Protein AF-A0AAQ0Q9C6-F1 (afdb_monomer)

Nearest PDB structures (foldseek):
  4pq0-assembly1_A  TM=5.928E-01  e=5.538E-03  Saccharomyces cerevisiae S288C
  4khb-assembly2_C  TM=6.464E-01  e=6.681E-02  Thermochaetoides thermophila DSM 1495
  7nky-assembly1_O  TM=5.180E-01  e=1.709E-02  Saccharomyces cerevisiae
  3f5r-assembly1_A-2  TM=4.781E-01  e=3.280E-02  Saccharomyces cerevisiae
  2hth-assembly1_B  TM=5.155E-01  e=1.626E-01  Homo sapiens

Radius of gyration: 22.1 Å; Cα contacts (8 Å, |Δi|>4): 222; chains: 1; bounding box: 61×38×55 Å

Structure (mmCIF, N/CA/C/O backbone):
data_AF-A0AAQ0Q9C6-F1
#
_entry.id   AF-A0AAQ0Q9C6-F1
#
loop_
_atom_site.group_PDB
_atom_site.id
_atom_site.type_symbol
_atom_site.label_atom_id
_atom_site.label_alt_id
_atom_site.label_comp_id
_atom_site.label_asym_id
_atom_site.label_entity_id
_atom_site.label_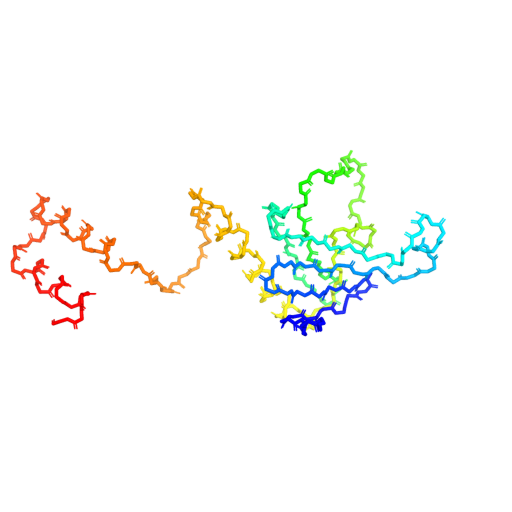seq_id
_atom_site.pdbx_PDB_ins_code
_atom_site.Cartn_x
_atom_site.Cartn_y
_atom_site.Cartn_z
_atom_site.occupancy
_atom_site.B_iso_or_equiv
_atom_site.auth_seq_id
_atom_site.auth_comp_id
_atom_site.auth_asym_id
_atom_site.auth_atom_id
_atom_site.pdbx_PDB_model_num
ATOM 1 N N . MET A 1 1 ? -4.768 -14.466 -21.907 1.00 42.50 1 MET A N 1
ATOM 2 C CA . MET A 1 1 ? -4.966 -13.003 -21.839 1.00 42.50 1 MET A CA 1
ATOM 3 C C . MET A 1 1 ? -4.543 -12.591 -20.440 1.00 42.50 1 MET A C 1
ATOM 5 O O . MET A 1 1 ? -5.086 -13.162 -19.502 1.00 42.50 1 MET A O 1
ATOM 9 N N . ALA A 1 2 ? -3.524 -11.745 -20.276 1.00 54.38 2 ALA A N 1
ATOM 10 C CA . ALA A 1 2 ? -3.176 -11.245 -18.945 1.00 54.38 2 ALA A CA 1
ATOM 11 C C . ALA A 1 2 ? -4.320 -10.334 -18.479 1.00 54.38 2 ALA A C 1
ATOM 13 O O . ALA A 1 2 ? -4.695 -9.415 -19.199 1.00 54.38 2 ALA A O 1
ATOM 14 N N . SER A 1 3 ? -4.937 -10.660 -17.347 1.00 72.31 3 SER A N 1
ATOM 15 C CA . SER A 1 3 ? -5.976 -9.836 -16.724 1.00 72.31 3 SER A CA 1
ATOM 16 C C . SER A 1 3 ? -5.392 -8.495 -16.295 1.00 72.31 3 SER A C 1
ATOM 18 O O . SER A 1 3 ? -4.261 -8.483 -15.818 1.00 72.31 3 SER A O 1
ATOM 20 N N . ASP A 1 4 ? -6.151 -7.405 -16.402 1.00 86.44 4 ASP A N 1
ATOM 21 C CA . ASP A 1 4 ? -5.728 -6.100 -15.889 1.00 86.44 4 ASP A CA 1
ATOM 22 C C . ASP A 1 4 ? -5.482 -6.135 -14.368 1.00 86.44 4 ASP A C 1
ATOM 24 O O . ASP A 1 4 ? -6.159 -6.874 -13.638 1.00 86.44 4 ASP A O 1
ATOM 28 N N . PRO A 1 5 ? -4.512 -5.355 -13.861 1.00 91.88 5 PRO A N 1
ATOM 29 C CA . PRO A 1 5 ? -4.274 -5.262 -12.430 1.00 91.88 5 PRO A CA 1
ATOM 30 C C . PRO A 1 5 ? -5.429 -4.541 -11.725 1.00 91.88 5 PRO A C 1
ATOM 32 O O . PRO A 1 5 ? -5.923 -3.516 -12.189 1.00 91.88 5 PRO A O 1
ATOM 35 N N . ILE A 1 6 ? -5.807 -5.046 -10.549 1.00 94.31 6 ILE A N 1
ATOM 36 C CA . ILE A 1 6 ? -6.802 -4.431 -9.655 1.00 94.31 6 ILE A CA 1
ATOM 37 C C . ILE A 1 6 ? -6.265 -3.099 -9.126 1.00 94.31 6 ILE A C 1
ATOM 39 O O . ILE A 1 6 ? -6.985 -2.105 -9.055 1.00 94.31 6 ILE A O 1
ATOM 43 N N . PHE A 1 7 ? -4.978 -3.080 -8.773 1.00 95.31 7 PHE A N 1
ATOM 44 C CA . PHE A 1 7 ? -4.268 -1.867 -8.394 1.00 95.31 7 PHE A CA 1
ATOM 45 C C . PHE A 1 7 ? -2.944 -1.773 -9.131 1.00 95.31 7 PHE A C 1
ATOM 47 O O . PHE A 1 7 ? -2.233 -2.766 -9.299 1.00 95.31 7 PHE A O 1
ATOM 54 N N . PHE A 1 8 ? -2.580 -0.549 -9.495 1.00 95.12 8 PHE A N 1
ATOM 55 C CA . PHE A 1 8 ? -1.287 -0.250 -10.079 1.00 95.12 8 PHE A CA 1
ATOM 56 C C . PHE A 1 8 ? -0.650 0.938 -9.366 1.00 95.12 8 PHE A C 1
ATOM 58 O O . PHE A 1 8 ? -1.240 2.013 -9.276 1.00 95.12 8 PHE A O 1
ATOM 65 N N . LEU A 1 9 ? 0.571 0.748 -8.872 1.00 94.62 9 LEU A N 1
ATOM 66 C CA . LEU A 1 9 ? 1.339 1.764 -8.169 1.00 94.62 9 LEU A CA 1
ATOM 67 C C . LEU A 1 9 ? 2.662 2.005 -8.890 1.00 94.62 9 LEU A C 1
ATOM 69 O O . LEU A 1 9 ? 3.523 1.130 -8.974 1.00 94.62 9 LEU A O 1
ATOM 73 N N . LYS A 1 10 ? 2.857 3.241 -9.346 1.00 93.31 10 LYS A N 1
ATOM 74 C CA . LYS A 1 10 ? 4.138 3.716 -9.866 1.00 93.31 10 LYS A CA 1
ATOM 75 C C . LYS A 1 10 ? 4.930 4.365 -8.733 1.00 93.31 10 LYS A C 1
ATOM 77 O O . LYS A 1 10 ? 4.646 5.494 -8.335 1.00 93.31 10 LYS A O 1
ATOM 82 N N . GLY A 1 11 ? 5.910 3.632 -8.219 1.00 89.00 11 GLY A N 1
ATOM 83 C CA . GLY A 1 11 ? 6.867 4.117 -7.235 1.00 89.00 11 GLY A CA 1
ATOM 84 C C . GLY A 1 11 ? 8.079 4.799 -7.865 1.00 89.00 11 GLY A C 1
ATOM 85 O O . GLY A 1 11 ? 8.253 4.833 -9.089 1.00 89.00 11 GLY A O 1
ATOM 86 N N . THR A 1 12 ? 8.936 5.344 -7.007 1.00 87.12 12 THR A N 1
ATOM 87 C CA . THR A 1 12 ? 10.197 5.981 -7.409 1.00 87.12 12 THR A CA 1
ATOM 88 C C . THR A 1 12 ? 11.284 4.953 -7.725 1.00 87.12 12 THR A C 1
ATOM 90 O O . THR A 1 12 ? 12.070 5.175 -8.639 1.00 87.12 12 THR A O 1
ATOM 93 N N . ASN A 1 13 ? 11.296 3.811 -7.029 1.00 84.06 13 ASN A N 1
ATOM 94 C CA . ASN A 1 13 ? 12.273 2.724 -7.192 1.00 84.06 13 ASN A CA 1
ATOM 95 C C . ASN A 1 13 ? 11.741 1.513 -7.990 1.00 84.06 13 ASN A C 1
ATOM 97 O O . ASN A 1 13 ? 12.450 0.521 -8.168 1.00 84.06 13 ASN A O 1
ATOM 101 N N . GL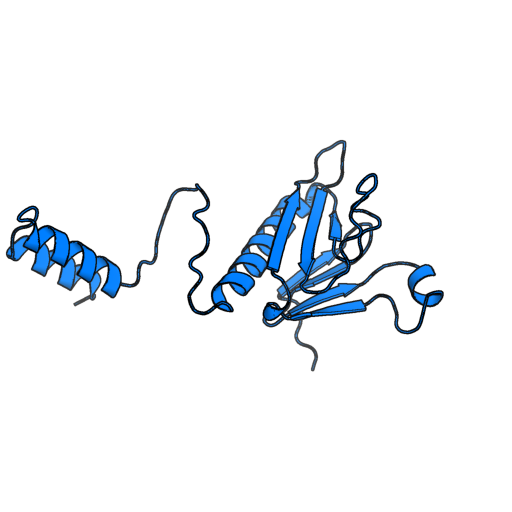Y A 1 14 ? 10.494 1.562 -8.459 1.00 88.31 14 GLY A N 1
ATOM 102 C CA . GLY A 1 14 ? 9.852 0.438 -9.134 1.00 88.31 14 GLY A CA 1
ATOM 103 C C . GLY A 1 14 ? 8.357 0.639 -9.334 1.00 88.31 14 GLY A C 1
ATOM 104 O O . GLY A 1 14 ? 7.813 1.718 -9.104 1.00 88.31 14 GLY A O 1
ATOM 105 N N . GLN A 1 15 ? 7.694 -0.403 -9.809 1.00 91.88 15 GLN A N 1
ATOM 106 C CA . GLN A 1 15 ? 6.257 -0.455 -10.046 1.00 91.88 15 GLN A CA 1
ATOM 107 C C . GLN A 1 15 ? 5.692 -1.688 -9.356 1.00 91.88 15 GLN A C 1
ATOM 109 O O . GLN A 1 15 ? 6.386 -2.694 -9.235 1.00 91.88 15 GLN A O 1
ATOM 114 N N . LEU A 1 16 ? 4.443 -1.594 -8.918 1.00 94.19 16 LEU A N 1
ATOM 115 C CA . LEU A 1 16 ? 3.693 -2.698 -8.344 1.00 94.19 16 LEU A CA 1
ATOM 116 C C . LEU A 1 16 ? 2.368 -2.839 -9.081 1.00 94.19 16 LEU A C 1
ATOM 118 O O . LEU A 1 16 ? 1.592 -1.887 -9.149 1.00 94.19 16 LEU A O 1
ATOM 122 N N . ALA A 1 17 ? 2.117 -4.036 -9.590 1.00 94.56 17 ALA A N 1
ATOM 123 C CA . ALA A 1 17 ? 0.829 -4.462 -10.108 1.00 94.56 17 ALA A CA 1
ATOM 124 C C . ALA A 1 17 ? 0.234 -5.503 -9.153 1.00 94.56 17 ALA A C 1
ATOM 126 O O . ALA A 1 17 ? 0.914 -6.444 -8.744 1.00 94.56 17 ALA A O 1
ATOM 127 N N . VAL A 1 18 ? -1.026 -5.320 -8.771 1.00 95.19 18 VAL A N 1
ATOM 128 C CA . VAL A 1 18 ? -1.734 -6.181 -7.817 1.00 95.19 18 VAL A CA 1
ATOM 129 C C . VAL A 1 18 ? -2.867 -6.882 -8.551 1.00 95.19 18 VAL A C 1
ATOM 131 O O . VAL A 1 18 ? -3.754 -6.220 -9.088 1.00 95.19 18 VAL A O 1
ATOM 134 N N . TYR A 1 19 ? -2.851 -8.210 -8.562 1.00 92.69 19 TYR A N 1
ATOM 135 C CA . TYR A 1 19 ? -3.868 -9.053 -9.189 1.00 92.69 19 TYR A CA 1
ATOM 136 C C . TYR A 1 19 ? -4.644 -9.835 -8.131 1.00 92.69 19 TYR A C 1
ATOM 138 O O . TYR A 1 19 ? -4.291 -9.847 -6.960 1.00 92.69 19 TYR A O 1
ATOM 146 N N . ASN A 1 20 ? -5.698 -10.552 -8.523 1.00 89.19 20 ASN A N 1
ATOM 147 C CA . ASN A 1 20 ? -6.497 -11.308 -7.554 1.00 89.19 20 ASN A CA 1
ATOM 148 C C . ASN A 1 20 ? -5.730 -12.465 -6.875 1.00 89.19 20 ASN A C 1
ATOM 150 O O . ASN A 1 20 ? -6.101 -12.880 -5.776 1.00 89.19 20 ASN A O 1
ATOM 154 N N . SER A 1 21 ? -4.689 -12.996 -7.528 1.00 86.94 21 SER A N 1
ATOM 155 C CA . SER A 1 21 ? -3.930 -14.175 -7.079 1.00 86.94 21 SER A CA 1
ATOM 156 C C . SER A 1 21 ? -2.494 -13.890 -6.630 1.00 86.94 21 SER A C 1
ATOM 158 O O . SER A 1 21 ? -1.911 -14.700 -5.908 1.00 86.94 21 SER A O 1
ATOM 160 N N . HIS A 1 22 ? -1.905 -12.778 -7.063 1.00 91.88 22 HIS A N 1
ATOM 161 C CA . HIS A 1 22 ? -0.492 -12.477 -6.854 1.00 91.88 22 HIS A CA 1
ATOM 162 C C . HIS A 1 22 ? -0.218 -10.981 -7.016 1.00 91.88 22 HIS A C 1
ATOM 164 O O . HIS A 1 22 ? -1.043 -10.230 -7.542 1.00 91.88 22 HIS A O 1
ATOM 170 N N . ILE A 1 23 ? 0.977 -10.564 -6.613 1.00 94.19 23 ILE A N 1
ATOM 171 C CA . ILE A 1 23 ? 1.528 -9.249 -6.934 1.00 94.19 23 ILE A CA 1
ATOM 172 C C . ILE A 1 23 ? 2.715 -9.389 -7.880 1.00 94.19 23 ILE A C 1
ATOM 174 O O . ILE A 1 23 ? 3.397 -10.412 -7.882 1.00 94.19 23 ILE A O 1
ATOM 178 N N . VAL A 1 24 ? 2.989 -8.342 -8.648 1.00 91.38 24 VAL A N 1
ATOM 179 C CA . VAL A 1 24 ? 4.171 -8.233 -9.501 1.00 91.38 24 VAL A CA 1
ATOM 180 C C . VAL A 1 24 ? 4.906 -6.944 -9.170 1.00 91.38 24 VAL A C 1
ATOM 182 O O . VAL A 1 24 ? 4.310 -5.867 -9.192 1.00 91.38 24 VAL A O 1
ATOM 185 N N . ILE A 1 25 ? 6.196 -7.053 -8.861 1.00 90.12 25 ILE A N 1
ATOM 186 C CA . ILE A 1 25 ? 7.096 -5.924 -8.618 1.00 90.12 25 ILE A CA 1
ATOM 187 C C . ILE A 1 25 ? 8.062 -5.814 -9.793 1.00 90.12 25 ILE A C 1
ATOM 189 O O . ILE A 1 25 ? 8.803 -6.755 -10.058 1.00 90.12 25 ILE A O 1
ATOM 193 N N . THR A 1 26 ? 8.104 -4.653 -10.446 1.00 87.38 26 THR A N 1
ATOM 194 C CA . THR A 1 26 ? 8.992 -4.386 -11.589 1.00 87.38 26 THR A CA 1
ATOM 195 C C . THR A 1 26 ? 9.952 -3.244 -11.262 1.00 87.38 26 THR A C 1
ATOM 197 O O . THR A 1 26 ? 9.528 -2.116 -10.993 1.00 87.38 26 THR A O 1
ATOM 200 N N . ARG A 1 27 ? 11.261 -3.496 -11.305 1.00 83.00 27 ARG A N 1
ATOM 201 C CA . ARG A 1 27 ? 12.308 -2.497 -11.028 1.00 83.00 27 ARG A CA 1
ATOM 202 C C . ARG A 1 27 ? 12.628 -1.656 -12.263 1.00 83.00 27 ARG A C 1
ATOM 204 O O . ARG A 1 27 ? 12.705 -2.166 -13.376 1.00 83.00 27 ARG A O 1
ATOM 211 N N . LYS A 1 28 ? 12.832 -0.347 -12.072 1.00 68.38 28 LYS A N 1
ATOM 212 C CA . LYS A 1 28 ? 13.231 0.574 -13.150 1.00 68.38 28 LYS A CA 1
ATOM 213 C C . LYS A 1 28 ? 14.743 0.794 -13.134 1.00 68.38 28 LYS A C 1
ATOM 215 O O . LYS A 1 28 ? 15.245 1.381 -12.185 1.00 68.38 28 LYS A O 1
ATOM 220 N N . GLY A 1 29 ? 15.451 0.389 -14.193 1.00 59.59 29 GLY A N 1
ATOM 221 C CA . GLY A 1 29 ? 16.850 0.781 -14.414 1.00 59.59 29 GLY A CA 1
ATOM 222 C C . GLY A 1 29 ? 17.704 -0.226 -15.192 1.00 59.59 29 GLY A C 1
ATOM 223 O O . GLY A 1 29 ? 17.403 -1.415 -15.245 1.00 59.59 29 GLY A O 1
ATOM 224 N N . VAL A 1 30 ? 18.813 0.275 -15.751 1.00 50.03 30 VAL A N 1
ATOM 225 C CA . VAL A 1 30 ? 19.841 -0.464 -16.521 1.00 50.03 30 VAL A CA 1
ATOM 226 C C . VAL A 1 30 ? 20.547 -1.543 -15.684 1.00 50.03 30 VAL A C 1
ATOM 228 O O . VAL A 1 30 ? 21.080 -2.509 -16.222 1.00 50.03 30 VAL A O 1
ATOM 231 N N . LEU A 1 31 ? 20.500 -1.419 -14.354 1.00 47.16 31 LEU A N 1
ATOM 232 C CA . LEU A 1 31 ? 21.103 -2.370 -13.420 1.00 47.16 31 LEU A CA 1
ATOM 233 C C . LEU A 1 31 ? 20.362 -3.720 -13.379 1.00 47.16 31 LEU A C 1
ATOM 235 O O . LEU A 1 31 ? 21.004 -4.747 -13.202 1.00 47.16 31 LEU A O 1
ATOM 239 N N . GLY A 1 32 ? 19.051 -3.743 -13.664 1.00 46.41 32 GLY A N 1
ATOM 240 C CA . GLY A 1 32 ? 18.297 -4.992 -13.856 1.00 46.41 32 GLY A CA 1
ATOM 241 C C . GLY A 1 32 ? 18.706 -5.764 -15.118 1.00 46.41 32 GLY A C 1
ATOM 242 O O . GLY A 1 32 ? 18.390 -6.939 -15.253 1.00 46.41 32 GLY A O 1
ATOM 243 N N . PHE A 1 33 ? 19.437 -5.115 -16.030 1.00 46.53 33 PHE A N 1
ATOM 244 C CA . PHE A 1 33 ? 19.999 -5.726 -17.235 1.00 46.53 33 PHE A CA 1
ATOM 245 C C . PHE A 1 33 ? 21.423 -6.274 -17.015 1.00 46.53 33 PHE A C 1
ATOM 247 O O . PHE A 1 33 ? 21.846 -7.164 -17.747 1.00 46.53 33 PHE A O 1
ATOM 254 N N . MET A 1 34 ? 22.164 -5.772 -16.016 1.00 49.31 34 MET A N 1
ATOM 255 C CA . MET A 1 34 ? 23.569 -6.141 -15.769 1.00 49.31 34 MET A CA 1
ATOM 256 C C . MET A 1 34 ? 23.756 -7.280 -14.756 1.00 49.31 34 MET A C 1
ATOM 258 O O . MET A 1 34 ? 24.824 -7.885 -14.736 1.00 49.31 34 MET A O 1
ATOM 262 N N . THR A 1 35 ? 22.749 -7.623 -13.945 1.00 52.03 35 THR A N 1
ATOM 263 C CA . THR A 1 35 ? 22.890 -8.624 -12.868 1.00 52.03 35 THR A CA 1
ATOM 264 C C . THR A 1 35 ? 22.056 -9.896 -13.062 1.00 52.03 35 THR A C 1
ATOM 266 O O . THR A 1 35 ? 21.519 -10.405 -12.086 1.00 52.03 35 THR A O 1
ATOM 269 N N . HIS A 1 36 ? 22.060 -10.479 -14.268 1.00 41.53 36 HIS A N 1
ATOM 270 C CA . HIS A 1 36 ? 21.437 -11.772 -14.643 1.00 41.53 36 HIS A CA 1
ATOM 271 C C . HIS A 1 36 ? 19.959 -11.720 -15.072 1.00 41.53 36 HIS A C 1
ATOM 273 O O . HIS A 1 36 ? 19.083 -12.098 -14.308 1.00 41.53 36 HIS A O 1
ATOM 279 N N . GLY A 1 37 ? 19.72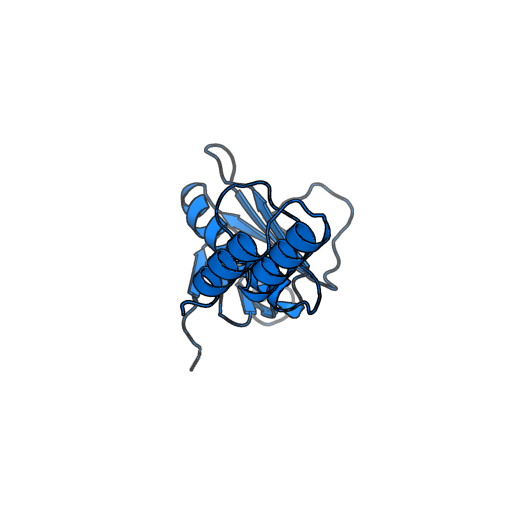2 -11.376 -16.346 1.00 47.91 37 GLY A N 1
ATOM 280 C CA . GLY A 1 37 ? 18.669 -11.974 -17.186 1.00 47.91 37 GLY A CA 1
ATOM 281 C C . GLY A 1 37 ? 17.203 -11.804 -16.751 1.00 47.91 37 GLY A C 1
ATOM 282 O O . GLY A 1 37 ? 16.758 -12.371 -15.763 1.00 47.91 37 GLY A O 1
ATOM 283 N N . THR A 1 38 ? 16.413 -11.161 -17.619 1.00 50.16 38 THR A N 1
ATOM 284 C CA . THR A 1 38 ? 15.007 -10.727 -17.449 1.00 50.16 38 THR A CA 1
ATOM 285 C C . THR A 1 38 ? 14.867 -9.465 -16.596 1.00 50.16 38 THR A C 1
ATOM 287 O O . THR A 1 38 ? 15.437 -9.327 -15.521 1.00 50.16 38 THR A O 1
ATOM 290 N N . ALA A 1 39 ? 14.172 -8.470 -17.143 1.00 55.03 39 ALA A N 1
ATOM 291 C CA . ALA A 1 39 ? 14.130 -7.115 -16.621 1.00 55.03 39 ALA A CA 1
ATOM 292 C C . ALA A 1 39 ? 13.382 -7.038 -15.281 1.00 55.03 39 ALA A C 1
ATOM 294 O O . ALA A 1 39 ? 12.192 -6.766 -15.276 1.00 55.03 39 ALA A O 1
ATOM 295 N N . GLY A 1 40 ? 14.081 -7.246 -14.16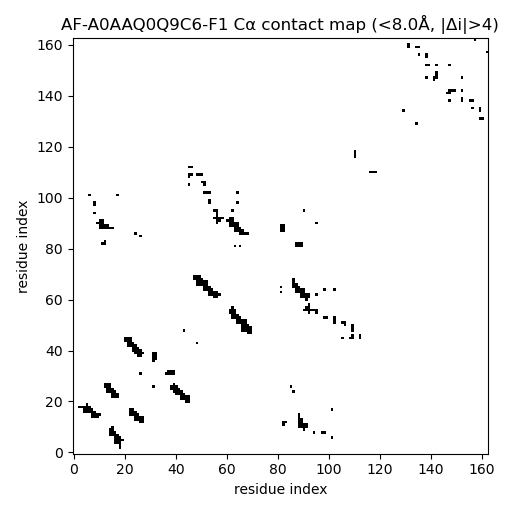0 1.00 67.25 40 GLY A N 1
ATOM 296 C CA . GLY A 1 40 ? 13.719 -6.762 -12.819 1.00 67.25 40 GLY A CA 1
ATOM 297 C C . GLY A 1 40 ? 12.285 -7.020 -12.336 1.00 67.25 40 GLY A C 1
ATOM 298 O O . GLY A 1 40 ? 11.819 -6.284 -11.466 1.00 67.25 40 GLY A O 1
ATOM 299 N N . GLU A 1 41 ? 11.582 -7.996 -12.909 1.00 78.75 41 GLU A N 1
ATOM 300 C CA . GLU A 1 41 ? 10.186 -8.311 -12.629 1.00 78.75 41 GLU A CA 1
ATOM 301 C C . GLU A 1 41 ? 10.114 -9.570 -11.771 1.00 78.75 41 GLU A C 1
ATOM 303 O O . GLU A 1 41 ? 10.643 -10.619 -12.136 1.00 78.75 41 GLU A O 1
ATOM 308 N N . LYS A 1 42 ? 9.463 -9.467 -10.614 1.00 84.19 42 LYS A N 1
ATOM 309 C CA . LYS A 1 42 ? 9.233 -10.590 -9.706 1.00 84.19 42 LYS A CA 1
ATOM 310 C C . LYS A 1 42 ? 7.746 -10.716 -9.431 1.00 84.19 42 LYS A C 1
ATOM 312 O O . LYS A 1 42 ? 7.105 -9.746 -9.030 1.00 84.19 42 LYS A O 1
ATOM 317 N N . SER A 1 43 ? 7.219 -11.918 -9.631 1.00 88.25 43 SER A N 1
ATOM 318 C CA . SER A 1 43 ? 5.844 -12.274 -9.296 1.00 88.25 43 SER A CA 1
ATOM 319 C C . SER A 1 43 ? 5.817 -13.046 -7.980 1.00 88.25 43 SER A C 1
ATOM 321 O O . SER A 1 43 ? 6.554 -14.019 -7.818 1.00 88.25 43 SER A O 1
ATOM 323 N N . PHE A 1 44 ? 4.971 -12.614 -7.046 1.00 88.81 44 PHE A N 1
ATOM 324 C CA . PHE A 1 44 ? 4.812 -13.220 -5.728 1.00 88.81 44 PHE A CA 1
ATOM 325 C C . PHE A 1 44 ? 3.348 -13.612 -5.511 1.00 88.81 44 PHE A C 1
ATOM 327 O O . PHE A 1 44 ? 2.490 -12.734 -5.358 1.00 88.81 44 PHE A O 1
ATOM 334 N N . PRO A 1 45 ? 3.027 -14.917 -5.477 1.00 89.75 45 PRO A N 1
ATOM 335 C CA . PRO A 1 45 ? 1.736 -15.387 -4.994 1.00 89.75 45 PRO A CA 1
ATOM 336 C C . PRO A 1 45 ? 1.504 -14.927 -3.556 1.00 89.75 45 PRO A C 1
ATOM 338 O O . PRO A 1 45 ? 2.444 -14.911 -2.758 1.00 89.75 45 PRO A O 1
ATOM 341 N N . TYR A 1 46 ? 0.254 -14.640 -3.188 1.00 88.25 46 TYR A N 1
ATOM 342 C CA . TYR A 1 46 ? -0.071 -14.219 -1.817 1.00 88.25 46 TYR A CA 1
ATOM 343 C C . TYR A 1 46 ? 0.366 -15.225 -0.752 1.00 88.25 46 TYR A C 1
ATOM 345 O O . TYR A 1 46 ? 0.736 -14.829 0.344 1.00 88.25 46 TYR A O 1
ATOM 353 N N . THR A 1 47 ? 0.399 -16.514 -1.091 1.00 85.50 47 THR A N 1
ATOM 354 C CA . THR A 1 47 ? 0.874 -17.588 -0.207 1.00 85.50 47 THR A CA 1
ATOM 355 C C . THR A 1 47 ? 2.345 -17.460 0.195 1.00 85.50 47 THR A C 1
ATOM 357 O O . THR A 1 47 ? 2.741 -18.019 1.210 1.00 85.50 47 THR A O 1
ATOM 360 N N . THR A 1 48 ? 3.155 -16.730 -0.576 1.00 88.25 48 THR A N 1
ATOM 361 C CA . THR A 1 48 ? 4.577 -16.485 -0.276 1.00 88.25 48 THR A CA 1
ATOM 362 C C . THR A 1 48 ? 4.812 -15.220 0.550 1.00 88.25 48 THR A C 1
ATOM 364 O O . THR A 1 48 ? 5.920 -15.005 1.046 1.00 88.25 48 THR A O 1
ATOM 367 N N . ILE A 1 49 ? 3.787 -14.377 0.702 1.00 89.00 49 ILE A N 1
ATOM 368 C CA . ILE A 1 49 ? 3.868 -13.111 1.429 1.00 89.00 49 ILE A CA 1
ATOM 369 C C . ILE A 1 49 ? 3.426 -13.357 2.870 1.00 89.00 49 ILE A C 1
ATOM 371 O O . ILE A 1 49 ? 2.301 -13.771 3.126 1.00 89.00 49 ILE A O 1
ATOM 375 N N . GLN A 1 50 ? 4.311 -13.083 3.821 1.00 86.62 50 GLN A N 1
ATOM 376 C CA . GLN A 1 50 ? 4.059 -13.258 5.252 1.00 86.62 50 GLN A CA 1
ATOM 377 C C . GLN A 1 50 ? 3.523 -11.986 5.908 1.00 86.62 50 GLN A C 1
ATOM 379 O O . GLN A 1 50 ? 2.762 -12.044 6.869 1.00 86.62 50 GLN A O 1
ATOM 384 N N . SER A 1 51 ? 3.944 -10.819 5.421 1.00 84.25 51 SER A N 1
ATOM 385 C CA . SER A 1 51 ? 3.503 -9.535 5.960 1.00 84.25 51 SER A CA 1
ATOM 386 C C . SER A 1 51 ? 3.567 -8.429 4.916 1.00 84.25 51 SER A C 1
ATOM 388 O O . SER A 1 51 ? 4.308 -8.510 3.935 1.00 84.25 51 SER A O 1
ATOM 390 N N . VAL A 1 52 ? 2.798 -7.369 5.156 1.00 90.25 52 VAL A N 1
ATOM 391 C CA . VAL A 1 52 ? 2.867 -6.121 4.399 1.00 90.25 52 VAL A CA 1
ATOM 392 C C . VAL A 1 52 ? 2.967 -4.949 5.374 1.00 90.25 52 VAL A C 1
ATOM 394 O O . VAL A 1 52 ? 2.119 -4.761 6.248 1.00 90.25 52 VAL A O 1
ATOM 397 N N . GLN A 1 53 ? 4.032 -4.162 5.248 1.00 89.00 53 GLN A N 1
ATOM 398 C CA . GLN A 1 53 ? 4.304 -2.997 6.085 1.00 89.00 53 GLN A CA 1
ATOM 399 C C . GLN A 1 53 ? 4.222 -1.729 5.248 1.00 89.00 53 GLN A C 1
ATOM 401 O O . GLN A 1 53 ? 4.680 -1.688 4.110 1.00 89.00 53 GLN A O 1
ATOM 406 N N . MET A 1 54 ? 3.650 -0.675 5.821 1.00 90.38 54 MET A N 1
ATOM 407 C CA . MET A 1 54 ? 3.513 0.612 5.151 1.00 90.38 54 MET A CA 1
ATOM 408 C C . MET A 1 54 ? 3.949 1.733 6.084 1.00 90.38 54 MET A C 1
ATOM 410 O O . MET A 1 54 ? 3.483 1.815 7.221 1.00 90.38 54 MET A O 1
ATOM 414 N N . LYS A 1 55 ? 4.751 2.657 5.556 1.00 92.06 55 LYS A N 1
ATOM 415 C CA . LYS A 1 55 ? 4.953 3.986 6.136 1.00 92.06 55 LYS A CA 1
ATOM 416 C C . LYS A 1 55 ? 4.384 5.035 5.191 1.00 92.06 55 LYS A C 1
ATOM 418 O O . LYS A 1 55 ? 4.750 5.072 4.017 1.00 92.06 55 LYS A O 1
ATOM 423 N N . ARG A 1 56 ? 3.512 5.908 5.706 1.00 92.81 56 ARG A N 1
ATOM 424 C CA . ARG A 1 56 ? 2.945 7.024 4.931 1.00 92.81 56 ARG A CA 1
ATOM 425 C C . ARG A 1 56 ? 4.047 7.985 4.476 1.00 92.81 56 ARG A C 1
ATOM 427 O O . ARG A 1 56 ? 4.978 8.276 5.227 1.00 92.81 56 ARG A O 1
ATOM 434 N N . GLY A 1 57 ? 3.903 8.512 3.265 1.00 89.94 57 GLY A N 1
ATOM 435 C CA . GLY A 1 57 ? 4.717 9.609 2.756 1.00 89.94 57 GLY A CA 1
ATOM 436 C C . GLY A 1 57 ? 4.282 10.948 3.345 1.00 89.94 57 GLY A C 1
ATOM 437 O O . GLY A 1 57 ? 3.086 11.235 3.448 1.00 89.94 57 GLY A O 1
ATOM 438 N N . GLY A 1 58 ? 5.261 11.768 3.720 1.00 88.56 58 GLY A N 1
ATOM 439 C CA . GLY A 1 58 ? 5.087 13.128 4.225 1.00 88.56 58 GLY A CA 1
ATOM 440 C C . GLY A 1 58 ? 5.540 14.184 3.215 1.00 88.56 58 GLY A C 1
ATOM 441 O O . GLY A 1 58 ? 5.829 13.880 2.063 1.00 88.56 58 GLY A O 1
ATOM 442 N N . MET A 1 59 ? 5.609 15.446 3.646 1.00 87.31 59 MET A N 1
ATOM 443 C CA . MET A 1 59 ? 6.106 16.544 2.796 1.00 87.31 59 MET A CA 1
ATOM 444 C C . MET A 1 59 ? 7.631 16.520 2.620 1.00 87.31 59 MET A C 1
ATOM 446 O O . MET A 1 59 ? 8.129 16.992 1.607 1.00 87.31 59 MET A O 1
ATOM 450 N N . LEU A 1 60 ? 8.358 15.967 3.595 1.00 87.31 60 LEU A N 1
ATOM 451 C CA . LEU A 1 60 ? 9.827 15.972 3.640 1.00 87.31 60 LEU A CA 1
ATOM 452 C C . LEU A 1 60 ? 10.450 14.593 3.382 1.00 87.31 60 LEU A C 1
ATOM 454 O O . LEU A 1 60 ? 11.666 14.477 3.279 1.00 87.31 60 LEU A O 1
ATOM 458 N N . ALA A 1 61 ? 9.634 13.540 3.315 1.00 87.19 61 ALA A N 1
ATOM 459 C CA . ALA A 1 61 ? 10.108 12.172 3.156 1.00 87.19 61 ALA A CA 1
ATOM 460 C C . ALA A 1 61 ? 9.089 11.321 2.399 1.00 87.19 61 ALA A C 1
ATOM 462 O O . ALA A 1 61 ? 7.881 11.421 2.632 1.00 87.19 61 ALA A O 1
ATOM 463 N N . ASN A 1 62 ? 9.591 10.445 1.530 1.00 91.62 62 ASN A N 1
ATOM 464 C CA . ASN A 1 62 ? 8.769 9.457 0.844 1.00 91.62 62 ASN A CA 1
ATOM 465 C C . ASN A 1 62 ? 8.252 8.389 1.816 1.00 91.62 62 ASN A C 1
ATOM 467 O O . ASN A 1 62 ? 8.873 8.090 2.839 1.00 91.62 62 ASN A O 1
ATOM 471 N N . GLY A 1 63 ? 7.106 7.818 1.463 1.00 92.44 63 GLY A N 1
ATOM 472 C CA . GLY A 1 63 ? 6.578 6.617 2.091 1.00 92.44 63 GLY A CA 1
ATOM 473 C C . GLY A 1 63 ? 7.153 5.365 1.441 1.00 92.44 63 GLY A C 1
ATOM 474 O O . GLY A 1 63 ? 7.803 5.432 0.394 1.00 92.44 63 GLY A O 1
ATOM 475 N N . TYR A 1 64 ? 6.893 4.216 2.053 1.00 93.00 64 TYR A N 1
ATOM 476 C CA . TYR A 1 64 ? 7.223 2.921 1.468 1.00 93.00 64 TYR A CA 1
ATOM 477 C C . TYR A 1 64 ? 6.165 1.874 1.802 1.00 93.00 64 TYR A C 1
ATOM 479 O O . TYR A 1 64 ? 5.480 1.967 2.824 1.00 93.00 64 TYR A O 1
ATOM 487 N N . LEU A 1 65 ? 6.027 0.903 0.905 1.00 94.88 65 LEU A N 1
ATOM 488 C CA . LEU A 1 65 ? 5.245 -0.314 1.072 1.00 94.88 65 LEU A CA 1
ATOM 489 C C . LEU A 1 65 ? 6.206 -1.486 0.902 1.00 94.88 65 LEU A C 1
ATOM 491 O O . LEU A 1 65 ? 6.795 -1.617 -0.167 1.00 94.88 65 LEU A O 1
ATOM 495 N N . GLN A 1 66 ? 6.379 -2.295 1.938 1.00 92.88 66 GLN A N 1
ATOM 496 C CA . GLN A 1 66 ? 7.333 -3.400 1.983 1.00 92.88 66 GLN A CA 1
ATOM 497 C C . GLN A 1 66 ? 6.605 -4.725 2.196 1.00 92.88 66 GLN A C 1
ATOM 499 O O . GLN A 1 66 ? 5.727 -4.819 3.056 1.00 92.88 66 GLN A O 1
ATOM 504 N N . PHE A 1 67 ? 6.996 -5.748 1.441 1.00 91.44 67 PHE A N 1
ATOM 505 C CA . PHE A 1 67 ? 6.468 -7.104 1.561 1.00 91.44 67 PHE A CA 1
ATOM 506 C C . PHE A 1 67 ? 7.498 -8.017 2.230 1.00 91.44 67 PHE A C 1
ATOM 508 O O . PHE A 1 67 ? 8.627 -8.143 1.757 1.00 91.44 67 PHE A O 1
ATOM 515 N N . GLY A 1 68 ? 7.107 -8.678 3.318 1.00 88.31 68 GLY A N 1
ATOM 516 C CA . GLY A 1 68 ? 7.898 -9.752 3.915 1.00 88.31 68 GLY A CA 1
ATOM 517 C C . GLY A 1 68 ? 7.664 -11.042 3.138 1.00 88.31 68 GLY A C 1
ATOM 518 O O . GLY A 1 68 ? 6.590 -11.627 3.258 1.00 88.31 68 GLY A O 1
ATOM 519 N N . ILE A 1 69 ? 8.631 -11.468 2.327 1.00 85.25 69 ILE A N 1
ATOM 520 C CA . ILE A 1 69 ? 8.526 -12.659 1.473 1.00 85.25 69 ILE A CA 1
ATOM 521 C C . ILE A 1 69 ? 9.260 -13.838 2.122 1.00 85.25 69 ILE A C 1
ATOM 523 O O . ILE A 1 69 ? 10.421 -13.715 2.515 1.00 85.25 69 ILE A O 1
ATOM 527 N N . GLN A 1 70 ? 8.608 -15.001 2.193 1.00 74.25 70 GLN A N 1
ATOM 528 C CA . GLN A 1 70 ? 9.215 -16.228 2.711 1.00 74.25 70 GLN A CA 1
ATOM 529 C C . GLN A 1 70 ? 10.437 -16.638 1.871 1.00 74.25 70 GLN A C 1
ATOM 531 O O . GLN A 1 70 ? 10.344 -16.784 0.655 1.00 74.25 70 GLN A O 1
ATOM 536 N N . GLY A 1 71 ? 11.584 -16.861 2.521 1.00 62.78 71 GLY A N 1
ATOM 537 C CA . GLY A 1 71 ? 12.808 -17.328 1.854 1.00 62.78 71 GLY A CA 1
ATOM 538 C C . GLY A 1 71 ? 13.616 -16.242 1.135 1.00 62.78 71 GLY A C 1
ATOM 539 O O . GLY A 1 71 ? 14.670 -16.548 0.579 1.00 62.78 71 GLY A O 1
ATOM 540 N N . ALA A 1 72 ? 13.188 -14.976 1.174 1.00 59.62 72 ALA A N 1
ATOM 541 C CA . ALA A 1 72 ? 14.069 -13.873 0.815 1.00 59.62 72 ALA A CA 1
ATOM 542 C C . ALA A 1 72 ? 15.149 -13.732 1.899 1.00 59.62 72 ALA A C 1
ATOM 544 O O . ALA A 1 72 ? 14.836 -13.679 3.088 1.00 59.62 72 ALA A O 1
ATOM 545 N N . ILE A 1 73 ? 16.425 -13.691 1.504 1.00 50.81 73 ILE A N 1
ATOM 546 C CA . ILE A 1 73 ? 17.524 -13.404 2.432 1.00 50.81 73 ILE A CA 1
ATOM 547 C C . ILE A 1 73 ? 17.360 -11.952 2.884 1.00 50.81 73 ILE A C 1
ATOM 549 O O . ILE A 1 73 ? 17.814 -11.023 2.215 1.00 50.81 73 ILE A O 1
ATOM 553 N N . GLU A 1 74 ? 16.691 -11.752 4.015 1.00 52.62 74 GLU A N 1
ATOM 554 C CA . GLU A 1 74 ? 16.673 -10.474 4.711 1.00 52.62 74 GLU A CA 1
ATOM 555 C C . GLU A 1 74 ? 18.116 -10.178 5.129 1.00 52.62 74 GLU A C 1
ATOM 557 O O . GLU A 1 74 ? 18.661 -10.828 6.026 1.00 52.62 74 GLU A O 1
ATOM 562 N N . ARG A 1 75 ? 18.783 -9.240 4.444 1.00 49.84 75 ARG A N 1
ATOM 563 C CA . ARG A 1 75 ? 20.135 -8.810 4.819 1.00 49.84 75 ARG A CA 1
ATOM 564 C C . ARG A 1 75 ? 20.061 -8.120 6.184 1.00 49.84 75 ARG A C 1
ATOM 566 O O . ARG A 1 75 ? 19.879 -6.911 6.281 1.00 49.84 75 ARG A O 1
ATOM 573 N N . ARG A 1 76 ? 20.179 -8.902 7.257 1.00 45.12 76 ARG A N 1
ATOM 574 C CA . ARG A 1 76 ? 20.321 -8.405 8.626 1.00 45.12 76 ARG A CA 1
ATOM 575 C C . ARG A 1 76 ? 21.676 -7.706 8.759 1.00 45.12 76 ARG A C 1
ATOM 577 O O . ARG A 1 76 ? 22.695 -8.376 8.874 1.00 45.12 76 ARG A O 1
ATOM 584 N N . GLY A 1 77 ? 21.670 -6.373 8.789 1.00 42.31 77 GLY A N 1
ATOM 585 C CA . GLY A 1 77 ? 22.794 -5.571 9.291 1.00 42.31 77 GLY A CA 1
ATOM 586 C C . GLY A 1 77 ? 23.226 -4.427 8.373 1.00 42.31 77 GLY A C 1
ATOM 587 O O . GLY A 1 77 ? 24.079 -4.610 7.513 1.00 42.31 77 GLY A O 1
ATOM 588 N N . GLY A 1 78 ? 22.677 -3.230 8.593 1.00 49.53 78 GLY A N 1
ATOM 589 C CA . GLY A 1 78 ? 23.090 -1.991 7.923 1.00 49.53 78 GLY A CA 1
ATOM 590 C C . GLY A 1 78 ? 21.933 -1.004 7.764 1.00 49.53 78 GLY A C 1
ATOM 591 O O . GLY A 1 78 ? 20.777 -1.396 7.875 1.00 49.53 78 GLY A O 1
ATOM 592 N N . VAL A 1 79 ? 22.234 0.282 7.547 1.00 48.62 79 VAL A N 1
ATOM 593 C CA . VAL A 1 79 ? 21.241 1.364 7.380 1.00 48.62 79 VAL A CA 1
ATOM 594 C C . VAL A 1 79 ? 20.204 0.971 6.315 1.00 48.62 79 VAL A C 1
ATOM 596 O O . VAL A 1 79 ? 20.523 0.899 5.131 1.00 48.62 79 VAL A O 1
ATOM 599 N N . TYR A 1 80 ? 18.971 0.688 6.747 1.00 54.47 80 TYR A N 1
ATOM 600 C CA . TYR A 1 80 ? 17.878 0.225 5.889 1.00 54.47 80 TYR A CA 1
ATOM 601 C C . TYR A 1 80 ? 17.456 1.321 4.899 1.00 54.47 80 TYR A C 1
ATOM 603 O O . TYR A 1 80 ? 16.723 2.245 5.253 1.00 54.47 80 TYR A O 1
ATOM 611 N N . ASN A 1 81 ? 17.883 1.206 3.640 1.00 62.19 81 ASN A N 1
ATOM 612 C CA . ASN A 1 81 ? 17.404 2.052 2.551 1.00 62.19 81 ASN A CA 1
ATOM 613 C C . ASN A 1 81 ? 16.286 1.327 1.793 1.00 62.19 81 ASN A C 1
ATOM 615 O O . ASN A 1 81 ? 16.555 0.523 0.908 1.00 62.19 81 ASN A O 1
ATOM 619 N N . ALA A 1 82 ? 15.022 1.656 2.079 1.00 59.69 82 ALA A N 1
ATOM 620 C CA . ALA A 1 82 ? 13.864 1.101 1.357 1.00 59.69 82 ALA A CA 1
ATOM 621 C C . ALA A 1 82 ? 13.899 1.366 -0.166 1.00 59.69 82 ALA A C 1
ATOM 623 O O . ALA A 1 82 ? 13.210 0.702 -0.936 1.00 59.69 82 ALA A O 1
ATOM 624 N N . ALA A 1 83 ? 14.704 2.336 -0.613 1.00 59.88 83 ALA A N 1
ATOM 625 C CA . ALA A 1 83 ? 14.953 2.593 -2.028 1.00 59.88 83 ALA A CA 1
ATOM 626 C C . ALA A 1 83 ? 15.729 1.455 -2.720 1.00 59.88 83 ALA A C 1
ATOM 628 O O . ALA A 1 83 ? 15.469 1.207 -3.895 1.00 59.88 83 ALA A O 1
ATOM 629 N N . ASP A 1 84 ? 16.615 0.767 -1.994 1.00 63.16 84 ASP A N 1
ATOM 630 C CA . ASP A 1 84 ? 17.471 -0.325 -2.487 1.00 63.16 84 ASP A CA 1
ATOM 631 C C . ASP A 1 84 ? 16.836 -1.715 -2.276 1.00 63.16 84 ASP A C 1
ATOM 633 O O . ASP A 1 84 ? 17.268 -2.707 -2.854 1.00 63.16 84 ASP A O 1
ATOM 637 N N . ASP A 1 85 ? 15.774 -1.795 -1.467 1.00 70.56 85 ASP A N 1
ATOM 638 C CA . ASP A 1 85 ? 15.112 -3.053 -1.128 1.00 70.56 85 ASP A CA 1
ATOM 639 C C . ASP A 1 85 ? 14.247 -3.588 -2.282 1.00 70.56 85 ASP A C 1
ATOM 641 O O . ASP A 1 85 ? 13.311 -2.927 -2.744 1.00 70.56 85 ASP A O 1
ATOM 645 N N . GLU A 1 86 ? 14.527 -4.823 -2.712 1.00 75.19 86 GLU A N 1
ATOM 646 C CA . GLU A 1 86 ? 13.854 -5.491 -3.833 1.00 75.19 86 GLU A CA 1
ATOM 647 C C . GLU A 1 86 ? 12.393 -5.867 -3.557 1.00 75.19 86 GLU A C 1
ATOM 649 O O . GLU A 1 86 ? 11.634 -6.071 -4.510 1.00 75.19 86 GLU A O 1
ATOM 654 N N . ASN A 1 87 ? 11.964 -5.852 -2.296 1.00 84.94 87 ASN A N 1
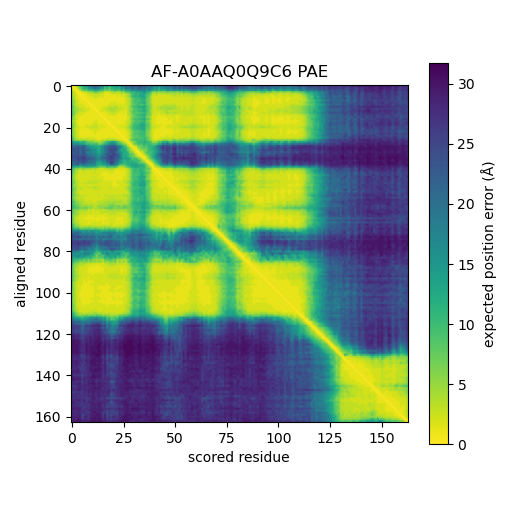ATOM 655 C CA . ASN A 1 87 ? 10.604 -6.186 -1.878 1.00 84.94 87 ASN A CA 1
ATOM 656 C C . ASN A 1 87 ? 9.822 -4.951 -1.394 1.00 84.94 87 ASN A C 1
ATOM 658 O O . ASN A 1 87 ? 8.746 -5.090 -0.811 1.00 84.94 87 ASN A O 1
ATOM 662 N N . SER A 1 88 ? 10.334 -3.741 -1.664 1.00 87.50 88 SER A N 1
ATOM 663 C CA . SER A 1 88 ? 9.706 -2.474 -1.278 1.00 87.50 88 SER A CA 1
ATOM 664 C C . SER A 1 88 ? 9.440 -1.542 -2.451 1.00 87.50 88 SER A C 1
ATOM 666 O O . SER A 1 88 ? 10.299 -1.336 -3.313 1.00 87.50 88 SER A O 1
ATOM 668 N N . ILE A 1 89 ? 8.284 -0.884 -2.432 1.00 92.06 89 ILE A N 1
ATOM 669 C CA . ILE A 1 89 ? 7.940 0.217 -3.331 1.00 92.06 89 ILE A CA 1
ATOM 670 C C . ILE A 1 89 ? 7.955 1.521 -2.547 1.00 92.06 89 ILE A C 1
ATOM 672 O O . ILE A 1 89 ? 7.187 1.700 -1.603 1.00 92.06 89 ILE A O 1
ATOM 676 N N . VAL A 1 90 ? 8.807 2.453 -2.960 1.00 92.31 90 VAL A N 1
ATOM 677 C CA . VAL A 1 90 ? 8.869 3.809 -2.410 1.00 92.31 90 VAL A CA 1
ATOM 678 C C . VAL A 1 90 ? 7.917 4.709 -3.190 1.00 92.31 90 VAL A C 1
ATOM 680 O O . VAL A 1 90 ? 7.878 4.670 -4.421 1.00 92.31 90 VAL A O 1
ATOM 683 N N . PHE A 1 91 ? 7.142 5.533 -2.487 1.00 94.00 91 PHE A N 1
ATOM 684 C CA . PHE A 1 91 ? 6.100 6.360 -3.092 1.00 94.00 91 PHE A CA 1
ATOM 685 C C . PHE A 1 91 ? 5.990 7.748 -2.445 1.00 94.00 91 PHE A C 1
ATOM 687 O O . PHE A 1 91 ? 6.341 7.959 -1.284 1.00 94.00 91 PHE A O 1
ATOM 694 N N . ALA A 1 92 ? 5.479 8.711 -3.213 1.00 93.88 92 ALA A N 1
ATOM 695 C CA . ALA A 1 92 ? 5.233 10.072 -2.744 1.00 93.88 92 ALA A CA 1
ATOM 696 C C . ALA A 1 92 ? 3.919 10.172 -1.950 1.00 93.88 92 ALA A C 1
ATOM 698 O O . ALA A 1 92 ? 3.004 9.378 -2.158 1.00 93.88 92 ALA A O 1
ATOM 699 N N . LYS A 1 93 ? 3.778 11.209 -1.111 1.00 93.50 93 LYS A N 1
ATOM 700 C CA . LYS A 1 93 ? 2.576 11.477 -0.289 1.00 93.50 93 LYS A CA 1
ATOM 701 C C . LYS A 1 93 ? 1.248 11.349 -1.054 1.00 93.50 93 LYS A C 1
ATOM 703 O O . LYS A 1 93 ? 0.274 10.873 -0.480 1.00 93.50 93 LYS A O 1
ATOM 708 N N . ALA A 1 94 ? 1.213 11.744 -2.329 1.00 94.50 94 ALA A N 1
ATOM 709 C CA . ALA A 1 94 ? 0.021 11.671 -3.179 1.00 94.50 94 ALA A CA 1
ATOM 710 C C . ALA A 1 94 ? -0.550 10.247 -3.330 1.00 94.50 94 ALA A C 1
ATOM 712 O O . ALA A 1 94 ? -1.744 10.092 -3.545 1.00 94.50 94 ALA A O 1
ATOM 713 N N . ASN A 1 95 ? 0.276 9.210 -3.163 1.00 95.75 95 ASN A N 1
ATOM 714 C CA . ASN A 1 95 ? -0.149 7.816 -3.287 1.00 95.75 95 ASN A CA 1
ATOM 715 C C . ASN A 1 95 ? -0.531 7.175 -1.944 1.00 95.75 95 ASN A C 1
ATOM 717 O O . ASN A 1 95 ? -0.788 5.977 -1.917 1.00 95.75 95 ASN A O 1
ATOM 721 N N . ASN A 1 96 ? -0.562 7.926 -0.834 1.00 92.44 96 ASN A N 1
ATOM 722 C CA . ASN A 1 96 ? -0.854 7.370 0.494 1.00 92.44 96 ASN A CA 1
ATOM 723 C C . ASN A 1 96 ? -2.160 6.563 0.522 1.00 92.44 96 ASN A C 1
ATOM 725 O O . ASN A 1 96 ? -2.151 5.434 0.995 1.00 92.44 96 ASN A O 1
ATOM 729 N N . GLU A 1 97 ? -3.253 7.120 -0.002 1.00 95.25 97 GLU A N 1
ATOM 730 C CA . GLU A 1 97 ? -4.573 6.473 0.034 1.00 95.25 97 GLU A CA 1
ATOM 731 C C . GLU A 1 97 ? -4.621 5.224 -0.853 1.00 95.25 97 GLU A C 1
ATOM 733 O O . GLU A 1 97 ? -5.147 4.188 -0.458 1.00 95.25 97 GLU A O 1
ATOM 738 N N . LEU A 1 98 ? -4.009 5.285 -2.040 1.00 96.25 98 LEU A N 1
ATOM 739 C CA . LEU A 1 98 ? -3.896 4.124 -2.922 1.00 96.25 98 LEU A CA 1
ATOM 740 C C . LEU A 1 98 ? -3.096 2.998 -2.257 1.00 96.25 98 LEU A C 1
ATOM 742 O O . LEU A 1 98 ? -3.491 1.837 -2.314 1.00 96.25 98 LEU A O 1
ATOM 746 N N . VAL A 1 99 ? -1.976 3.336 -1.622 1.00 94.44 99 VAL A N 1
ATOM 747 C CA . VAL A 1 99 ? -1.117 2.359 -0.949 1.00 94.44 99 VAL A CA 1
ATOM 748 C C . VAL A 1 99 ? -1.807 1.756 0.269 1.00 94.44 99 VAL A C 1
ATOM 750 O O . VAL A 1 99 ? -1.638 0.568 0.521 1.00 94.44 99 VAL A O 1
ATOM 753 N N . GLU A 1 100 ? -2.592 2.540 1.002 1.00 93.69 100 GLU A N 1
ATOM 754 C CA . GLU A 1 100 ? -3.390 2.054 2.129 1.00 93.69 100 GLU A CA 1
ATOM 755 C C . GLU A 1 100 ? -4.395 0.994 1.667 1.00 93.69 100 GLU A C 1
ATOM 757 O O . GLU A 1 100 ? -4.389 -0.117 2.191 1.00 93.69 100 GLU A O 1
ATOM 762 N N . ARG A 1 101 ? -5.118 1.257 0.572 1.00 92.00 101 ARG A N 1
ATOM 763 C CA . ARG A 1 101 ? -6.026 0.275 -0.042 1.00 92.00 101 ARG A CA 1
ATOM 764 C C . ARG A 1 101 ? -5.302 -0.973 -0.551 1.00 92.00 101 ARG A C 1
ATOM 766 O O . ARG A 1 101 ? -5.799 -2.085 -0.397 1.00 92.00 101 ARG A O 1
ATOM 773 N N . ILE A 1 102 ? -4.121 -0.806 -1.153 1.00 95.25 102 ILE A N 1
ATOM 774 C CA . ILE A 1 102 ? -3.285 -1.936 -1.588 1.00 95.25 102 ILE A CA 1
ATOM 775 C C . ILE A 1 102 ? -2.861 -2.774 -0.382 1.00 95.25 102 ILE A C 1
ATOM 777 O O . ILE A 1 102 ? -2.950 -3.998 -0.430 1.00 95.25 102 ILE A O 1
ATOM 781 N N . LYS A 1 103 ? -2.397 -2.130 0.693 1.00 94.00 103 LYS A N 1
ATOM 782 C CA . LYS A 1 103 ? -1.984 -2.801 1.924 1.00 94.00 103 LYS A CA 1
ATOM 783 C C . LYS A 1 103 ? -3.140 -3.623 2.487 1.00 94.00 103 LYS A C 1
ATOM 785 O O . LYS A 1 103 ? -2.936 -4.800 2.750 1.00 94.00 103 LYS A O 1
ATOM 790 N N . GLU A 1 104 ? -4.322 -3.029 2.633 1.00 90.25 104 GLU A N 1
ATOM 791 C CA . GLU A 1 104 ? -5.518 -3.712 3.138 1.00 90.25 104 GLU A CA 1
ATOM 792 C C . GLU A 1 104 ? -5.888 -4.918 2.272 1.00 90.25 104 GLU A C 1
ATOM 794 O O . GLU A 1 104 ? -6.070 -6.014 2.794 1.00 90.25 104 GLU A O 1
ATOM 799 N N . PHE A 1 105 ? -5.905 -4.749 0.947 1.00 90.94 105 PHE A N 1
ATOM 800 C CA . PHE A 1 105 ? -6.200 -5.839 0.019 1.00 90.94 105 PHE A CA 1
ATOM 801 C C . PHE A 1 105 ? -5.190 -6.987 0.122 1.00 90.94 105 PHE A C 1
ATOM 803 O O . PHE A 1 105 ? -5.564 -8.153 0.194 1.00 90.94 105 PHE A O 1
ATOM 810 N N . VAL A 1 106 ? -3.893 -6.674 0.133 1.00 90.81 106 VAL A N 1
ATOM 811 C CA . VAL A 1 106 ? -2.842 -7.693 0.246 1.00 90.81 106 VAL A CA 1
ATOM 812 C C . VAL A 1 106 ? -2.913 -8.379 1.610 1.00 90.81 106 VAL A C 1
ATOM 814 O O . VAL A 1 106 ? -2.764 -9.593 1.688 1.00 90.81 106 VAL A O 1
ATOM 817 N N . GLN A 1 107 ? -3.170 -7.623 2.675 1.00 90.19 107 GLN A N 1
ATOM 818 C CA . GLN A 1 107 ? -3.302 -8.145 4.029 1.00 90.19 107 GLN A CA 1
ATOM 819 C C . GLN A 1 107 ? -4.488 -9.115 4.142 1.00 90.19 107 GLN A C 1
ATOM 821 O O . GLN A 1 107 ? -4.314 -10.217 4.657 1.00 90.19 107 GLN A O 1
ATOM 826 N N . ASP A 1 108 ? -5.648 -8.762 3.587 1.00 86.69 108 ASP A N 1
ATOM 827 C CA . ASP A 1 108 ? -6.807 -9.656 3.482 1.00 86.69 108 ASP A CA 1
ATOM 828 C C . ASP A 1 108 ? -6.470 -10.952 2.728 1.00 86.69 108 ASP A C 1
ATOM 830 O O . ASP A 1 108 ? -6.775 -12.048 3.201 1.00 86.69 108 ASP A O 1
ATOM 834 N N . LYS A 1 109 ? -5.753 -10.853 1.602 1.00 88.12 109 LYS A N 1
ATOM 835 C CA . LYS A 1 109 ? -5.315 -12.022 0.825 1.00 88.12 109 LYS A CA 1
ATOM 836 C C . LYS A 1 109 ? -4.337 -12.921 1.576 1.00 88.12 109 LYS A C 1
ATOM 838 O O . LYS A 1 109 ? -4.384 -14.137 1.394 1.00 88.12 109 LYS A O 1
ATOM 843 N N . ILE A 1 110 ? -3.459 -12.349 2.399 1.00 84.75 110 ILE A N 1
ATOM 844 C CA . ILE A 1 110 ? -2.539 -13.113 3.251 1.00 84.75 110 ILE A CA 1
ATOM 845 C C . ILE A 1 110 ? -3.336 -13.907 4.293 1.00 84.75 110 ILE A C 1
ATOM 847 O O . ILE A 1 110 ? -3.113 -15.108 4.430 1.00 84.75 110 ILE A O 1
ATOM 851 N N . PHE A 1 111 ? -4.298 -13.279 4.980 1.00 78.19 111 PHE A N 1
ATOM 852 C CA . PHE A 1 111 ? -5.095 -13.950 6.016 1.00 78.19 111 PHE A CA 1
ATOM 853 C C . PHE A 1 111 ? -6.098 -14.957 5.452 1.00 78.19 111 PHE A C 1
ATOM 855 O O . PHE A 1 111 ? -6.202 -16.067 5.963 1.00 78.19 111 PHE A O 1
ATOM 862 N N . SER A 1 112 ? -6.780 -14.623 4.357 1.00 76.69 112 SER A N 1
ATOM 863 C CA . SER A 1 112 ? -7.748 -15.516 3.706 1.00 76.69 112 SER A CA 1
ATOM 864 C C . SER A 1 112 ? -7.106 -16.789 3.140 1.00 76.69 112 SER A C 1
ATOM 866 O O . SER A 1 112 ? -7.773 -17.812 3.010 1.00 76.69 112 SER A O 1
ATOM 868 N N . ASN A 1 113 ? -5.805 -16.753 2.829 1.00 65.31 113 ASN A N 1
ATOM 869 C CA . ASN A 1 113 ? -5.052 -17.912 2.346 1.00 65.31 113 ASN A CA 1
ATOM 870 C C . ASN A 1 113 ? -4.412 -18.753 3.469 1.00 65.31 113 ASN A C 1
ATOM 872 O O . ASN A 1 113 ? -3.762 -19.757 3.172 1.00 65.31 113 ASN A O 1
ATOM 876 N N . GLN A 1 114 ? -4.576 -18.372 4.739 1.00 59.41 114 GLN A N 1
ATOM 877 C CA . GLN A 1 114 ? -4.091 -19.124 5.899 1.00 59.41 114 GLN A CA 1
ATOM 878 C C . GLN A 1 114 ? -5.284 -19.819 6.587 1.00 59.41 114 GLN A C 1
ATOM 880 O O . GLN A 1 114 ? -6.019 -19.173 7.337 1.00 59.41 114 GLN A O 1
ATOM 885 N N . PRO A 1 115 ? -5.517 -21.131 6.376 1.00 47.41 115 PRO A N 1
ATOM 886 C CA . PRO A 1 115 ? -6.549 -21.846 7.121 1.00 47.41 115 PRO A CA 1
ATOM 887 C C . PRO A 1 115 ? -6.203 -21.829 8.620 1.00 47.41 115 PRO A C 1
ATOM 889 O O . PRO A 1 115 ? -5.225 -22.437 9.044 1.00 47.41 115 PRO A O 1
ATOM 892 N N . GLY A 1 116 ? -6.999 -21.111 9.420 1.00 48.78 116 GLY A N 1
ATOM 893 C CA . GLY A 1 116 ? -6.864 -21.061 10.882 1.00 48.78 116 GLY A CA 1
ATOM 894 C C . GLY A 1 116 ? -6.143 -19.840 11.469 1.00 48.78 116 GLY A C 1
ATOM 895 O O . GLY A 1 116 ? -5.950 -19.805 12.682 1.00 48.78 116 GLY A O 1
ATOM 896 N N . MET A 1 117 ? -5.782 -18.825 10.673 1.00 42.19 117 MET A N 1
ATOM 897 C CA . MET A 1 117 ? -5.272 -17.547 11.192 1.00 42.19 117 MET A CA 1
ATOM 898 C C . MET A 1 117 ? -6.308 -16.442 11.018 1.00 42.19 117 MET A C 1
ATOM 900 O O . MET A 1 117 ? -6.382 -15.771 9.992 1.00 42.19 117 MET A O 1
ATOM 904 N N . THR A 1 118 ? -7.097 -16.222 12.065 1.00 44.62 118 THR A N 1
ATOM 905 C CA . THR A 1 118 ? -7.811 -14.956 12.230 1.00 44.62 118 THR A CA 1
ATOM 906 C C . THR A 1 118 ? -6.787 -13.816 12.279 1.00 44.62 118 THR A C 1
ATOM 908 O O . THR A 1 118 ? -5.787 -13.954 12.995 1.00 44.62 118 THR A O 1
ATOM 911 N N . PRO A 1 119 ? -6.999 -12.700 11.561 1.00 45.91 119 PRO A N 1
ATOM 912 C CA . PRO A 1 119 ? -6.101 -11.554 11.630 1.00 45.91 119 PRO A CA 1
ATOM 913 C C . PRO A 1 119 ? -5.915 -11.100 13.089 1.00 45.91 119 PRO A C 1
ATOM 915 O O . PRO A 1 119 ? -6.891 -11.080 13.845 1.00 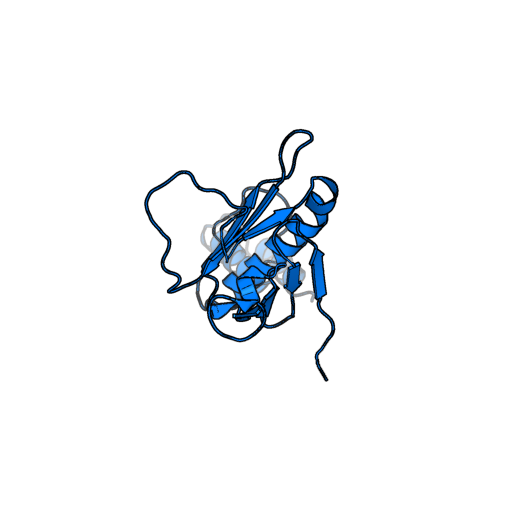45.91 119 PRO A O 1
ATOM 918 N N . PRO A 1 120 ? -4.693 -10.727 13.520 1.00 44.31 120 PRO A N 1
ATOM 919 C CA . PRO A 1 120 ? -4.512 -10.069 14.805 1.00 44.31 120 PRO A CA 1
ATOM 920 C C . PRO A 1 120 ? -5.352 -8.780 14.817 1.00 44.31 120 PRO A C 1
ATOM 922 O O . PRO A 1 120 ? -5.405 -8.080 13.800 1.00 44.31 120 PRO A O 1
ATOM 925 N N . PRO A 1 121 ? -6.032 -8.464 15.933 1.00 38.66 121 PRO A N 1
ATOM 926 C CA . PRO A 1 121 ? -6.968 -7.352 15.987 1.00 38.66 121 PRO A CA 1
ATOM 927 C C . PRO A 1 121 ? -6.244 -6.033 15.707 1.00 38.66 121 PRO A C 1
ATOM 929 O O . PRO A 1 121 ? -5.369 -5.607 16.461 1.00 38.66 121 PRO A O 1
ATOM 932 N N . VAL A 1 122 ? -6.626 -5.374 14.614 1.00 43.41 122 VAL A N 1
ATOM 933 C CA . VAL A 1 122 ? -6.308 -3.965 14.372 1.00 43.41 122 VAL A CA 1
ATOM 934 C C . VAL A 1 122 ? -7.256 -3.153 15.262 1.00 43.41 122 VAL A C 1
ATOM 936 O O . VAL A 1 122 ? -8.466 -3.383 15.200 1.00 43.41 122 VAL A O 1
ATOM 939 N N . PRO A 1 123 ? -6.780 -2.228 16.114 1.00 44.44 123 PRO A N 1
ATOM 940 C CA . PRO A 1 123 ? -7.680 -1.393 16.892 1.00 44.44 123 PRO A CA 1
ATOM 941 C C . PRO A 1 123 ? -8.271 -0.326 15.969 1.00 44.44 123 PRO A C 1
ATOM 943 O O . PRO A 1 123 ? -7.703 0.752 15.801 1.00 44.44 123 PRO A O 1
ATOM 946 N N . THR A 1 124 ? -9.401 -0.613 15.325 1.00 31.64 124 THR A N 1
ATOM 947 C CA . THR A 1 124 ? -10.267 0.431 14.762 1.00 31.64 124 THR A CA 1
ATOM 948 C C . THR A 1 124 ? -11.712 -0.058 14.688 1.00 31.64 124 THR A C 1
ATOM 950 O O . THR A 1 124 ? -11.999 -1.174 14.270 1.00 31.64 124 THR A O 1
ATOM 953 N N . GLN A 1 125 ? -12.598 0.776 15.225 1.00 45.12 125 GLN A N 1
ATOM 954 C CA . GLN A 1 125 ? -14.015 0.529 15.473 1.00 45.12 125 GLN A CA 1
ATOM 955 C C . GLN A 1 125 ? -14.826 0.305 14.184 1.00 45.12 125 GLN A C 1
ATOM 957 O O . GLN A 1 125 ? -14.526 0.913 13.159 1.00 45.12 125 GLN A O 1
ATOM 962 N N . THR A 1 126 ? -15.917 -0.470 14.334 1.00 33.53 126 THR A N 1
ATOM 963 C CA . THR A 1 126 ? -17.102 -0.647 13.449 1.00 33.53 126 THR A CA 1
ATOM 964 C C . THR A 1 126 ? -16.855 -1.281 12.069 1.00 33.53 126 THR A C 1
ATOM 966 O O . THR A 1 126 ? -16.095 -0.748 11.282 1.00 33.53 126 THR A O 1
ATOM 969 N N . ALA A 1 127 ? -17.481 -2.384 11.643 1.00 33.62 127 ALA A N 1
ATOM 970 C CA . ALA A 1 127 ? -18.563 -3.224 12.161 1.00 33.62 127 ALA A CA 1
ATOM 971 C C . ALA A 1 127 ? -18.343 -4.669 11.653 1.00 33.62 127 ALA A C 1
ATOM 973 O O . ALA A 1 127 ? -17.912 -4.838 10.512 1.00 33.62 127 ALA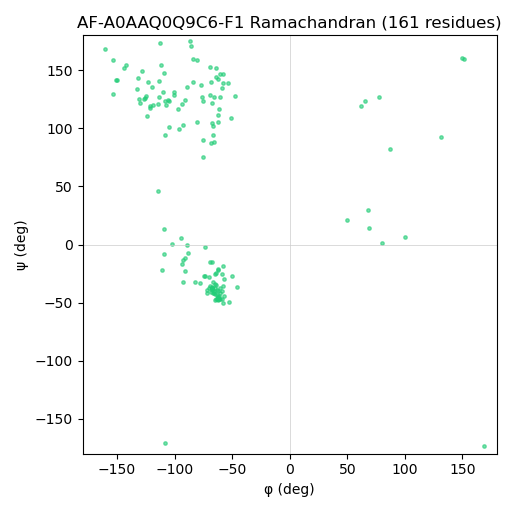 A O 1
ATOM 974 N N . PRO A 1 128 ? -18.604 -5.715 12.452 1.00 41.94 128 PRO A N 1
ATOM 975 C CA . PRO A 1 128 ? -18.277 -7.070 12.046 1.00 41.94 128 PRO A CA 1
ATOM 976 C C . PRO A 1 128 ? -19.460 -7.718 11.315 1.00 41.94 128 PRO A C 1
ATOM 978 O O . PRO A 1 128 ? -20.552 -7.838 11.863 1.00 41.94 128 PRO A O 1
ATOM 981 N N . THR A 1 129 ? -19.240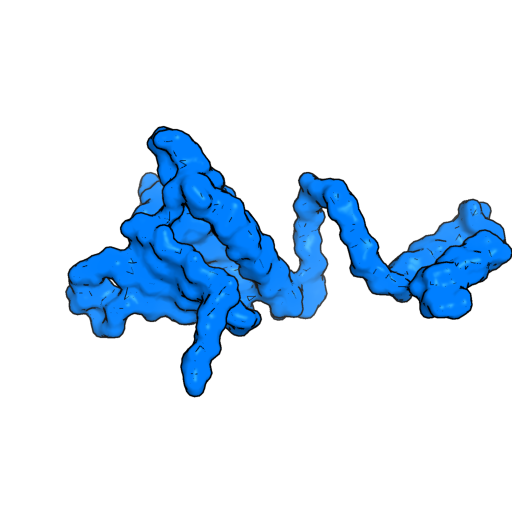 -8.208 10.095 1.00 44.44 129 THR A N 1
ATOM 982 C CA . THR A 1 129 ? -20.044 -9.313 9.558 1.00 44.44 129 THR A CA 1
ATOM 983 C C . THR A 1 129 ? -19.570 -10.583 10.252 1.00 44.44 129 THR A C 1
ATOM 985 O O . THR A 1 129 ? -18.786 -11.361 9.709 1.00 44.44 129 THR A O 1
ATOM 988 N N . ILE A 1 130 ? -19.970 -10.732 11.515 1.00 49.19 130 ILE A N 1
ATOM 989 C CA . ILE A 1 130 ? -19.872 -11.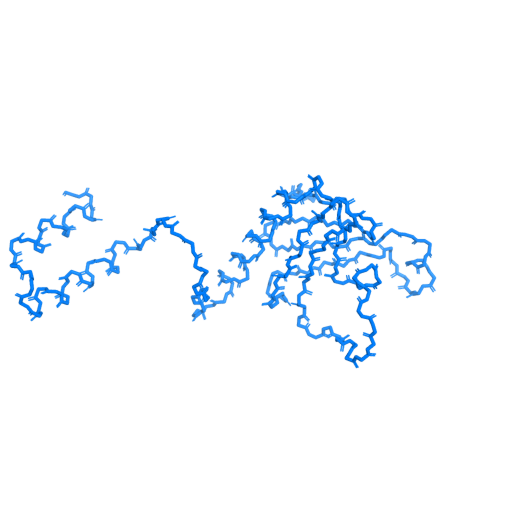997 12.230 1.00 49.19 130 ILE A CA 1
ATOM 990 C C . ILE A 1 130 ? -20.831 -12.935 11.502 1.00 49.19 130 ILE A C 1
ATOM 992 O O . ILE A 1 130 ? -21.983 -12.582 11.257 1.00 49.19 130 ILE A O 1
ATOM 996 N N . SER A 1 131 ? -20.345 -14.102 11.085 1.00 60.28 131 SER A N 1
ATOM 997 C CA . SER A 1 131 ? -21.214 -15.160 10.571 1.00 60.28 131 SER A CA 1
ATOM 998 C C . SER A 1 131 ? -22.381 -15.337 11.548 1.00 60.28 131 SER A C 1
ATOM 1000 O O . SER A 1 131 ? -22.135 -15.492 12.742 1.00 60.28 131 SER A O 1
ATOM 1002 N N . ALA A 1 132 ? -23.636 -15.307 11.084 1.00 57.31 132 ALA A N 1
ATOM 1003 C CA . ALA A 1 132 ? -24.819 -15.399 11.955 1.00 57.31 132 ALA A CA 1
ATOM 1004 C C . ALA A 1 132 ? -24.738 -16.585 12.942 1.00 57.31 132 ALA A C 1
ATOM 1006 O O . ALA A 1 132 ? -25.268 -16.526 14.048 1.00 57.31 132 ALA A O 1
ATOM 1007 N N . ALA A 1 133 ? -24.006 -17.641 12.576 1.00 60.94 133 ALA A N 1
ATOM 1008 C CA . ALA A 1 133 ? -23.699 -18.779 13.433 1.00 60.94 133 ALA A CA 1
ATOM 1009 C C . ALA A 1 133 ? -22.907 -18.420 14.710 1.00 60.94 133 ALA A C 1
ATOM 1011 O O . ALA A 1 133 ? -23.233 -18.928 15.782 1.00 60.94 133 ALA A O 1
ATOM 1012 N N . ASP A 1 134 ? -21.909 -17.539 14.623 1.00 66.69 134 ASP A N 1
ATOM 1013 C CA . ASP A 1 134 ? -21.089 -17.103 15.762 1.00 66.69 134 ASP A CA 1
ATOM 1014 C C . ASP A 1 134 ? -21.890 -16.215 16.727 1.00 66.69 134 ASP A C 1
ATOM 1016 O O . ASP A 1 134 ? -21.783 -16.354 17.949 1.00 66.69 134 ASP A O 1
ATOM 1020 N N . GLU A 1 135 ? -22.770 -15.353 16.207 1.00 73.19 135 GLU A N 1
ATOM 1021 C CA . GLU A 1 135 ? -23.676 -14.566 17.053 1.00 73.19 135 GLU A CA 1
ATOM 1022 C C . GLU A 1 135 ? -24.710 -15.454 17.757 1.00 73.19 135 GLU A C 1
ATOM 1024 O O . GLU A 1 135 ? -24.969 -15.278 18.948 1.00 73.19 135 GLU A O 1
ATOM 1029 N N . ILE A 1 136 ? -25.240 -16.471 17.069 1.00 74.75 136 ILE A N 1
ATOM 1030 C CA . ILE A 1 136 ? -26.150 -17.459 17.668 1.00 74.75 136 ILE A CA 1
ATOM 1031 C C . ILE A 1 136 ? -25.444 -18.266 18.769 1.00 74.75 136 ILE A C 1
ATOM 1033 O O . ILE A 1 136 ? -26.048 -18.533 19.812 1.00 74.75 136 ILE A O 1
ATOM 1037 N N . LEU A 1 137 ? -24.170 -18.626 18.579 1.00 76.00 137 LEU A N 1
ATOM 1038 C CA . LEU A 1 137 ? -23.370 -19.322 19.590 1.00 76.00 137 LEU A CA 1
ATOM 1039 C C . LEU A 1 137 ? -23.200 -18.462 20.852 1.00 76.00 137 LEU A C 1
ATOM 1041 O O . LEU A 1 137 ? -23.414 -18.941 21.967 1.00 76.00 137 LEU A O 1
ATOM 1045 N N . LYS A 1 138 ? -22.889 -17.174 20.678 1.00 78.31 138 LYS A N 1
ATOM 1046 C CA . LYS A 1 138 ? -22.722 -16.219 21.782 1.00 78.31 138 LYS A CA 1
ATOM 1047 C C . LYS A 1 138 ? -24.031 -15.955 22.524 1.00 78.31 138 LYS A C 1
ATOM 1049 O O . LYS A 1 138 ? -24.052 -15.940 23.752 1.00 78.31 138 LYS A O 1
ATOM 1054 N N . LEU A 1 139 ? -25.141 -15.811 21.801 1.00 78.94 139 LEU A N 1
ATOM 1055 C CA . LEU A 1 139 ? -26.470 -15.687 22.400 1.00 78.94 139 LEU A CA 1
ATOM 1056 C C . LEU A 1 139 ? -26.828 -16.929 23.237 1.00 78.94 139 LEU A C 1
ATOM 1058 O O . LEU A 1 139 ? -27.410 -16.793 24.312 1.00 78.94 139 LEU A O 1
ATOM 1062 N N . LYS A 1 140 ? -26.436 -18.133 22.791 1.00 79.88 140 LYS A N 1
ATOM 1063 C CA . LYS A 1 140 ? -26.710 -19.387 23.514 1.00 79.88 140 LYS A CA 1
ATOM 1064 C C . LYS A 1 140 ? -25.926 -19.452 24.822 1.00 79.88 140 LYS A C 1
ATOM 1066 O O . LYS A 1 140 ? -26.464 -19.910 25.820 1.00 79.88 140 LYS A O 1
ATOM 1071 N N . GLN A 1 141 ? -24.690 -18.959 24.829 1.00 80.56 141 GLN A N 1
ATOM 1072 C CA . GLN A 1 141 ? -23.882 -18.860 26.047 1.00 80.56 141 GLN A CA 1
ATOM 1073 C C . GLN A 1 141 ? -24.484 -17.882 27.064 1.00 80.56 141 GLN A C 1
ATOM 1075 O O . GLN A 1 141 ? -24.458 -18.158 28.258 1.00 80.56 141 GLN A O 1
ATOM 1080 N N . LEU A 1 142 ? -25.060 -16.764 26.610 1.00 76.69 142 LEU A N 1
ATOM 1081 C CA . LEU A 1 142 ? -25.723 -15.800 27.498 1.00 76.69 142 LEU A CA 1
ATOM 1082 C C . LEU A 1 142 ? -27.021 -16.352 28.102 1.00 76.69 142 LEU A C 1
ATOM 1084 O O . LEU A 1 142 ? -27.317 -16.070 29.260 1.00 76.69 142 LEU A O 1
ATOM 1088 N N . LEU A 1 143 ? -27.770 -17.150 27.339 1.00 80.06 143 LEU A N 1
ATOM 1089 C CA . LEU A 1 143 ? -28.941 -17.876 27.832 1.00 80.06 143 LEU A CA 1
ATOM 1090 C C . LEU A 1 143 ? -28.550 -18.918 28.893 1.00 80.06 143 LEU A C 1
ATOM 1092 O O . LEU A 1 143 ? -29.163 -18.973 29.953 1.00 80.06 143 LEU A O 1
ATOM 1096 N N . ASP A 1 144 ? -27.511 -19.713 28.624 1.00 78.19 144 ASP A N 1
ATOM 1097 C CA . ASP A 1 144 ? -27.016 -20.750 29.545 1.00 78.19 144 ASP A CA 1
ATOM 1098 C C . ASP A 1 144 ? -26.456 -20.141 30.844 1.00 78.19 144 ASP A C 1
ATOM 1100 O O . ASP A 1 144 ? -26.661 -20.664 31.936 1.00 78.19 144 ASP A O 1
ATOM 1104 N N . ALA A 1 145 ? -25.841 -18.959 30.739 1.00 81.12 145 ALA A N 1
ATOM 1105 C CA . ALA A 1 145 ? -25.403 -18.157 31.879 1.00 81.12 145 ALA A CA 1
ATOM 1106 C C . ALA A 1 145 ? -26.555 -17.455 32.633 1.00 81.12 145 ALA A C 1
ATOM 1108 O O . ALA A 1 145 ? -26.295 -16.749 33.607 1.00 81.12 145 ALA A O 1
ATOM 1109 N N . GLY A 1 146 ? -27.810 -17.597 32.185 1.00 76.44 146 GLY A N 1
ATOM 1110 C CA . GLY A 1 146 ? -28.985 -16.961 32.791 1.00 76.44 146 GLY A CA 1
ATOM 1111 C C . GLY A 1 146 ? -29.047 -15.438 32.619 1.00 76.44 146 GLY A C 1
ATOM 1112 O O . GLY A 1 146 ? -29.817 -14.776 33.310 1.00 76.44 146 GLY A O 1
ATOM 1113 N N . ILE A 1 147 ? -28.227 -14.875 31.725 1.00 80.00 147 ILE A N 1
ATOM 1114 C CA . ILE A 1 147 ? -28.170 -13.436 31.418 1.00 80.00 147 ILE A CA 1
ATOM 1115 C C . ILE A 1 147 ? -29.274 -13.055 30.425 1.00 80.00 147 ILE A C 1
ATOM 1117 O O . ILE A 1 147 ? -29.787 -11.941 30.477 1.00 80.00 147 ILE A O 1
ATOM 1121 N N . LEU A 1 148 ? -29.633 -13.976 29.526 1.00 75.25 148 LEU A N 1
ATOM 1122 C CA . LEU A 1 148 ? -30.795 -13.855 28.647 1.00 75.25 148 LEU A CA 1
ATOM 1123 C C . LEU A 1 148 ? -31.891 -14.830 29.067 1.00 75.25 148 LEU A C 1
ATOM 1125 O O . LEU A 1 148 ? -31.612 -15.952 29.487 1.00 75.25 148 LEU A O 1
ATOM 1129 N N . THR A 1 149 ? -33.142 -14.433 28.858 1.00 80.56 149 THR A N 1
ATOM 1130 C CA . THR A 1 149 ? -34.285 -15.348 28.937 1.00 80.56 149 THR A CA 1
ATOM 1131 C C . THR A 1 149 ? -34.490 -16.101 27.616 1.00 80.56 149 THR A C 1
ATOM 1133 O O . THR A 1 149 ? -34.028 -15.684 26.549 1.00 80.56 149 THR A O 1
ATOM 1136 N N . GLN A 1 150 ? -35.197 -17.235 27.667 1.00 76.38 150 GLN A N 1
ATOM 1137 C CA . GLN A 1 150 ? -35.433 -18.086 26.494 1.00 76.38 150 GLN A CA 1
ATOM 1138 C C . GLN A 1 150 ? -36.147 -17.337 25.352 1.00 76.38 150 GLN A C 1
ATOM 1140 O O . GLN A 1 150 ? -35.840 -17.562 24.181 1.00 76.38 150 GLN A O 1
ATOM 1145 N N . GLU A 1 151 ? -37.061 -16.421 25.683 1.00 82.12 151 GLU A N 1
ATOM 1146 C CA . GLU A 1 151 ? -37.818 -15.614 24.715 1.00 82.12 151 GLU A CA 1
ATOM 1147 C C . GLU A 1 151 ? -36.948 -14.545 24.030 1.00 82.12 151 GLU A C 1
ATOM 1149 O O . GLU A 1 151 ? -37.048 -14.328 22.816 1.00 82.12 151 GLU A O 1
ATOM 1154 N N . GLU A 1 152 ? -36.038 -13.914 24.776 1.00 79.06 152 GLU A N 1
ATOM 1155 C CA . GLU A 1 152 ? -35.091 -12.934 24.232 1.00 79.06 152 GLU A CA 1
ATOM 1156 C C . GLU A 1 152 ? -34.075 -13.591 23.292 1.00 79.06 152 GLU A C 1
ATOM 1158 O O . GLU A 1 152 ? -33.721 -13.027 22.251 1.00 79.06 152 GLU A O 1
ATOM 1163 N N . PHE A 1 153 ? -33.642 -14.810 23.626 1.00 85.81 153 PHE A N 1
ATOM 1164 C CA . PHE A 1 153 ? -32.736 -15.588 22.789 1.00 85.81 153 PHE A CA 1
ATOM 1165 C C . PHE A 1 153 ? -33.380 -15.930 21.437 1.00 85.81 153 PHE A C 1
ATOM 1167 O O . PHE A 1 153 ? -32.764 -15.724 20.388 1.00 85.81 153 PHE A O 1
ATOM 1174 N N . ASP A 1 154 ? -34.627 -16.411 21.442 1.00 78.06 154 ASP A N 1
ATOM 1175 C CA . ASP A 1 154 ? -35.312 -16.858 20.223 1.00 78.06 154 ASP A CA 1
ATOM 1176 C C . ASP A 1 154 ? -35.611 -15.691 19.266 1.00 78.06 154 ASP A C 1
ATOM 1178 O O . ASP A 1 154 ? -35.413 -15.800 18.052 1.00 78.06 154 ASP A O 1
ATOM 1182 N N . THR A 1 155 ? -35.984 -14.532 19.819 1.00 80.62 155 THR A N 1
ATOM 1183 C CA . THR A 1 155 ? -36.231 -13.300 19.052 1.00 80.62 155 THR A CA 1
ATOM 1184 C C . THR A 1 155 ? -34.967 -12.829 18.331 1.00 80.62 155 THR A C 1
ATOM 1186 O O . THR A 1 155 ? -34.986 -12.555 17.129 1.00 80.62 155 THR A O 1
ATOM 1189 N N . LYS A 1 156 ? -33.834 -12.787 19.044 1.00 77.75 156 LYS A N 1
ATOM 1190 C CA . LYS A 1 156 ? -32.540 -12.382 18.477 1.00 77.75 156 LYS A CA 1
ATOM 1191 C C . LYS A 1 156 ? -32.019 -13.391 17.455 1.00 77.75 156 LYS A C 1
ATOM 1193 O O . LYS A 1 156 ? -31.482 -12.994 16.425 1.00 77.75 156 LYS A O 1
ATOM 1198 N N . LYS A 1 157 ? -32.227 -14.688 17.694 1.00 78.44 157 LYS A N 1
ATOM 1199 C CA . LYS A 1 157 ? -31.846 -15.760 16.767 1.00 78.44 157 LYS A CA 1
ATOM 1200 C C . LYS A 1 157 ? -32.597 -15.675 15.435 1.00 78.44 157 LYS A C 1
ATOM 1202 O O . LYS A 1 157 ? -31.968 -15.824 14.393 1.00 78.44 157 LYS A O 1
ATOM 1207 N N . LYS A 1 158 ? -33.909 -15.420 15.441 1.00 78.81 158 LYS A N 1
ATOM 1208 C CA . LYS A 1 158 ? -34.694 -15.247 14.201 1.00 78.81 158 LYS A CA 1
ATOM 1209 C C . LYS A 1 158 ? -34.259 -14.013 13.418 1.00 78.81 158 LYS A C 1
ATOM 1211 O O . LYS A 1 158 ? -34.026 -14.105 12.217 1.00 78.81 158 LYS A O 1
ATOM 1216 N N . GLN A 1 159 ? -34.021 -12.907 14.123 1.00 73.25 159 GLN A N 1
ATOM 1217 C CA . GLN A 1 159 ? -33.509 -11.675 13.525 1.00 73.25 159 GLN A CA 1
ATOM 1218 C C . GLN A 1 159 ? -32.153 -11.884 12.827 1.00 73.25 159 GLN A C 1
ATOM 1220 O O . GLN A 1 159 ? -31.938 -11.357 11.740 1.00 73.25 159 GLN A O 1
ATOM 1225 N N . LEU A 1 160 ? -31.262 -12.683 13.423 1.00 70.31 160 LEU A N 1
ATOM 1226 C CA . LEU A 1 160 ? -29.957 -13.027 12.846 1.00 70.31 160 LEU A CA 1
ATOM 1227 C C . LEU A 1 160 ? -30.042 -14.022 11.679 1.00 70.31 160 LEU A C 1
ATOM 1229 O O . LEU A 1 160 ? -29.169 -14.023 10.816 1.00 70.31 160 LEU A O 1
ATOM 1233 N N . LEU A 1 161 ? -31.077 -14.865 11.643 1.00 68.81 161 LEU A N 1
ATOM 1234 C CA . LEU A 1 161 ? -31.328 -15.822 10.559 1.00 68.81 161 LEU A CA 1
ATOM 1235 C C . LEU A 1 161 ? -32.169 -15.233 9.411 1.00 68.81 161 LEU A C 1
ATOM 1237 O O . LEU A 1 161 ? -32.306 -15.887 8.380 1.00 68.81 161 LEU A O 1
ATOM 1241 N N . GLY A 1 162 ? -32.697 -14.013 9.567 1.00 63.53 162 GLY A N 1
ATOM 1242 C CA . GLY A 1 162 ? -33.468 -13.311 8.537 1.00 63.53 162 GLY A CA 1
ATOM 1243 C C . GLY A 1 162 ? -34.829 -13.944 8.223 1.00 63.53 162 GLY A C 1
ATOM 1244 O O . GLY A 1 162 ? -35.278 -13.855 7.081 1.00 63.53 162 GLY A O 1
ATOM 1245 N N . ILE A 1 163 ? -35.452 -14.595 9.213 1.00 49.44 163 ILE A N 1
ATOM 1246 C CA . ILE A 1 163 ? -36.738 -15.316 9.114 1.00 49.44 163 ILE A CA 1
ATOM 1247 C C . ILE A 1 163 ? -37.806 -14.752 10.047 1.00 49.44 163 ILE A C 1
ATOM 1249 O O . ILE A 1 163 ? -37.443 -14.239 11.131 1.00 49.44 163 ILE A O 1
#

Sequence (163 aa):
MASDPIFFLKGTNGQLAVYNSHIVITRKGVLGFMTHGTAGEKSFPYTTIQSVQMKRGGMLANGYLQFGIQGAIERRGGVYNAADDENSIVFAKANNELVERIKEFVQDKIFSNQPGMTPPPVPTQTAPTISAADEILKLKQLLDAGILTQEEFDTKKKQLLGI

Mean predicted aligned error: 15.34 Å

Solvent-accessible surface area (backbone atoms only — not comparable to full-atom values): 9765 Å² total; per-residue (Å²): 130,88,76,80,58,82,42,78,45,82,31,82,47,21,35,39,39,33,47,99,68,32,37,35,41,36,48,73,62,74,63,35,67,72,72,70,72,68,72,38,64,47,77,44,47,37,89,46,40,78,46,74,48,75,46,76,26,50,96,90,44,68,13,38,40,36,52,43,48,73,88,60,85,76,83,85,81,72,90,84,53,58,72,78,38,92,54,33,39,24,33,54,39,91,45,39,68,61,49,49,53,49,48,52,53,52,50,50,47,35,35,76,70,37,92,88,49,77,74,80,85,71,96,71,83,87,80,83,90,64,56,54,67,60,55,46,52,53,47,50,52,35,36,77,70,66,77,37,53,76,68,60,43,52,54,53,45,32,63,59,70,74,102

pLDDT: mean 74.9, std 18.32, range [31.64, 96.25]

Secondary structure (DSSP, 8-state):
-PPPPSEEEE-SSEEEEE-SSEEEEEE-STHHHHSSSS-SEEEEEGGGEEEEEEE---SSS-EEEEEEETT-----SS---TTT-TTEEEE-GGGHHHHHHHHHHHHHHHHHTSTT-PPPPP---------HHHHHHHHHHHHHTTSS-HHHHHHHHHHHHT-

Foldseek 3Di:
DDDAAPAWDDFPQWIWGHHPFWIKTFGDDPVLVVPDDDGLIDIGGLQQFPAWDWDAADPVGWIKIFTDGPPPPPPPDDDDDLSPDSRMGTHHNVCRVVVVVVRVSSLCSNQVPDVPDDDDDDPDDDDDPPPLVVVLVVLVVCVVVVVDPPVRSVVVSCVSVVD